Protein AF-A0A959T234-F1 (afdb_monomer_lite)

Secondary structure (DSSP, 8-state):
------------------PPP-----S---------------------HHHHHHHSTTTTTSTT--TT-SS-TTS-GGG--S-------SSTTS---S----EEE-SEEETTEEE-S-EE---TT-----SSS----

Sequence (137 aa):
MERLFALLLLSAAVAGLRAQADSSSIGGGDDDAVFESGGLEEGTASWTEVDSLFHLPSHALYRSWTTDRIFQHQLRANDLRDTVSLPLAHAPCDHDFPVCGRITSGFGPRHGRMHQGVDIKLWTGDTVVSAFAGRVR

pLDDT: mean 72.54, std 18.84, range [40.53, 95.5]

Radius of gyration: 26.56 Å; chains: 1; bounding box: 36×52×98 Å

Foldseek 3Di:
DDDDDDDDPDPDPPPPPDDDPPCPFPADPPPVPPPPDDDDPDPCPPQDPVNCVVPAPCCVPCVVDDRRDPDDPPPDPVVVPDDDDDPPDPDPPQFDDQDPADWPDDFADDPNDTDHHTHGDDDPPDGTDDGGDHDDD

Structure (mmCIF, N/CA/C/O backbone):
data_AF-A0A959T234-F1
#
_entry.id   AF-A0A959T234-F1
#
loop_
_atom_site.group_PDB
_atom_site.id
_atom_site.type_symbol
_atom_site.label_atom_id
_atom_site.label_alt_id
_atom_site.label_comp_id
_atom_site.label_asym_id
_atom_site.label_entity_id
_atom_site.label_seq_id
_atom_site.pdbx_PDB_ins_code
_atom_site.Cartn_x
_atom_site.Cartn_y
_atom_site.Cartn_z
_atom_site.occupancy
_atom_site.B_iso_or_equiv
_atom_site.auth_seq_id
_atom_site.auth_comp_id
_atom_site.auth_asym_id
_atom_site.auth_atom_id
_atom_site.pdbx_PDB_model_num
ATOM 1 N N . MET A 1 1 ? -1.425 -14.563 81.892 1.00 43.84 1 MET A N 1
ATOM 2 C CA . MET A 1 1 ? -1.581 -15.548 80.802 1.00 43.84 1 MET A CA 1
ATOM 3 C C . MET A 1 1 ? -1.592 -14.787 79.495 1.00 43.84 1 MET A C 1
ATOM 5 O O . MET A 1 1 ? -2.395 -13.876 79.329 1.00 43.84 1 MET A O 1
ATOM 9 N N . GLU A 1 2 ? -0.584 -15.063 78.681 1.00 42.34 2 GLU A N 1
ATOM 10 C CA . GLU A 1 2 ? -0.088 -14.224 77.592 1.00 42.34 2 GLU A CA 1
ATOM 11 C C . GLU A 1 2 ? -0.978 -14.289 76.347 1.00 42.34 2 GLU A C 1
ATOM 13 O O . GLU A 1 2 ? -1.517 -15.341 76.011 1.00 42.34 2 GLU A O 1
ATOM 18 N N . ARG A 1 3 ? -1.147 -13.153 75.661 1.00 48.56 3 ARG A N 1
ATOM 19 C CA . ARG A 1 3 ? -1.855 -13.081 74.378 1.00 48.56 3 ARG A CA 1
ATOM 20 C C . ARG A 1 3 ? -0.825 -13.196 73.255 1.00 48.56 3 ARG A C 1
ATOM 22 O O . ARG A 1 3 ? -0.084 -12.249 73.011 1.00 48.56 3 ARG A O 1
ATOM 29 N N . LEU A 1 4 ? -0.779 -14.360 72.604 1.00 44.84 4 LEU A N 1
ATOM 30 C CA . LEU A 1 4 ? 0.031 -14.597 71.409 1.00 44.84 4 LEU A CA 1
ATOM 31 C C . LEU A 1 4 ? -0.392 -13.647 70.276 1.00 44.84 4 LEU A C 1
ATOM 33 O O . LEU A 1 4 ? -1.543 -13.660 69.841 1.00 44.84 4 LEU A O 1
ATOM 37 N N . PHE A 1 5 ? 0.559 -12.863 69.773 1.00 47.56 5 PHE A N 1
ATOM 38 C CA . PHE A 1 5 ? 0.467 -12.169 68.490 1.00 47.56 5 PHE A CA 1
ATOM 39 C C . PHE A 1 5 ? 0.791 -13.162 67.367 1.00 47.56 5 PHE A C 1
ATOM 41 O O . PHE A 1 5 ? 1.908 -13.669 67.292 1.00 47.56 5 PHE A O 1
ATOM 48 N N . ALA A 1 6 ? -0.166 -13.434 66.479 1.00 45.75 6 ALA A N 1
ATOM 49 C CA . ALA A 1 6 ? 0.090 -14.164 65.242 1.00 45.75 6 ALA A CA 1
ATOM 50 C C . ALA A 1 6 ? 0.529 -13.169 64.154 1.00 45.75 6 ALA A C 1
ATOM 52 O O . ALA A 1 6 ? -0.297 -12.440 63.605 1.00 45.75 6 ALA A O 1
ATOM 53 N N . LEU A 1 7 ? 1.831 -13.116 63.853 1.00 46.00 7 LEU A N 1
ATOM 54 C CA . LEU A 1 7 ? 2.336 -12.464 62.643 1.00 46.00 7 LEU A CA 1
ATOM 55 C C . LEU A 1 7 ? 2.107 -13.405 61.454 1.00 46.00 7 LEU A C 1
ATOM 57 O O . LEU A 1 7 ? 2.781 -14.424 61.315 1.00 46.00 7 LEU A O 1
ATOM 61 N N . LEU A 1 8 ? 1.156 -13.055 60.590 1.00 41.38 8 LEU A N 1
ATOM 62 C CA . LEU A 1 8 ? 0.974 -13.711 59.302 1.00 41.38 8 LEU A CA 1
ATOM 63 C C . LEU A 1 8 ? 2.051 -13.175 58.340 1.00 41.38 8 LEU A C 1
ATOM 65 O O . LEU A 1 8 ? 1.933 -12.070 57.813 1.00 41.38 8 LEU A O 1
ATOM 69 N N . LEU A 1 9 ? 3.134 -13.929 58.148 1.00 45.38 9 LEU A N 1
ATOM 70 C CA . LEU A 1 9 ? 4.131 -13.649 57.113 1.00 45.38 9 LEU A CA 1
ATOM 71 C C . LEU A 1 9 ? 3.523 -13.977 55.744 1.00 45.38 9 LEU A C 1
ATOM 73 O O . LEU A 1 9 ? 3.409 -15.140 55.362 1.00 45.38 9 LEU A O 1
ATOM 77 N N . LEU A 1 10 ? 3.120 -12.938 55.014 1.00 42.91 10 LEU A N 1
ATOM 78 C CA . LEU A 1 10 ? 2.704 -13.040 53.622 1.00 42.91 10 LEU A CA 1
ATOM 79 C C . LEU A 1 10 ? 3.959 -13.246 52.759 1.00 42.91 10 LEU A C 1
ATOM 81 O O . LEU A 1 10 ? 4.659 -12.291 52.422 1.00 42.91 10 LEU A O 1
ATOM 85 N N . SER A 1 11 ? 4.280 -14.496 52.429 1.00 48.47 11 SER A N 1
ATOM 86 C CA . SER A 1 11 ? 5.300 -14.804 51.430 1.00 48.47 11 SER A CA 1
ATOM 87 C C . SER A 1 11 ? 4.764 -14.431 50.048 1.00 48.47 11 SER A C 1
ATOM 89 O O . SER A 1 11 ? 3.975 -15.149 49.436 1.00 48.47 11 SER A O 1
ATOM 91 N N . ALA A 1 12 ? 5.183 -13.272 49.540 1.00 50.25 12 ALA A N 1
ATOM 92 C CA . ALA A 1 12 ? 5.004 -12.944 48.136 1.00 50.25 12 ALA A CA 1
ATOM 93 C C . ALA A 1 12 ? 5.858 -13.919 47.314 1.00 50.25 12 ALA A C 1
ATOM 95 O O . ALA A 1 12 ? 7.078 -13.776 47.222 1.00 50.25 12 ALA A O 1
ATOM 96 N N . ALA A 1 13 ? 5.221 -14.940 46.742 1.00 48.12 13 ALA A N 1
ATOM 97 C CA . ALA A 1 13 ? 5.822 -15.711 45.672 1.00 48.12 13 ALA A CA 1
ATOM 98 C C . ALA A 1 13 ? 6.073 -14.741 44.512 1.00 48.12 13 ALA A C 1
ATOM 100 O O . ALA A 1 13 ? 5.140 -14.296 43.844 1.00 48.12 13 ALA A O 1
ATOM 101 N N . VAL A 1 14 ? 7.337 -14.372 44.306 1.00 55.31 14 VAL A N 1
ATOM 102 C CA . VAL A 1 14 ? 7.775 -13.690 43.091 1.00 55.31 14 VAL A CA 1
ATOM 103 C C . VAL A 1 14 ? 7.607 -14.704 41.965 1.00 55.31 14 VAL A C 1
ATOM 105 O O . VAL A 1 14 ? 8.493 -15.510 41.689 1.00 55.31 14 VAL A O 1
ATOM 108 N N . ALA A 1 15 ? 6.424 -14.714 41.353 1.00 53.12 15 ALA A N 1
ATOM 109 C CA . ALA A 1 15 ? 6.242 -15.318 40.050 1.00 53.12 15 A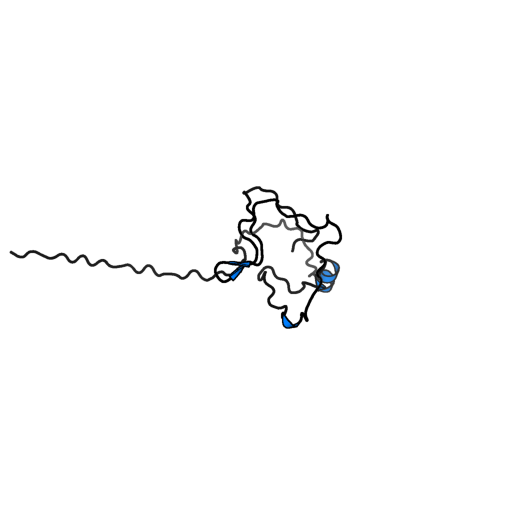LA A CA 1
ATOM 110 C C . ALA A 1 15 ? 7.231 -14.607 39.127 1.00 53.12 15 ALA A C 1
ATOM 112 O O . ALA A 1 15 ? 7.148 -13.392 38.949 1.00 53.12 15 ALA A O 1
ATOM 113 N N . GLY A 1 16 ? 8.229 -15.344 38.637 1.00 47.22 16 GLY A N 1
ATOM 114 C CA . GLY A 1 16 ? 9.243 -14.799 37.750 1.00 47.22 16 GLY A CA 1
ATOM 115 C C . GLY A 1 16 ? 8.559 -14.090 36.589 1.00 47.22 16 GLY A C 1
ATOM 116 O O . GLY A 1 16 ? 7.931 -14.741 35.755 1.00 47.22 16 GLY A O 1
ATOM 117 N N . LEU A 1 17 ? 8.669 -12.760 36.548 1.00 45.53 17 LEU A N 1
ATOM 118 C CA . LEU A 1 17 ? 8.327 -11.996 35.362 1.00 45.53 17 LEU A CA 1
ATOM 119 C C . LEU A 1 17 ? 9.265 -12.476 34.258 1.00 45.53 17 LEU A C 1
ATOM 121 O O . LEU A 1 17 ? 10.445 -12.129 34.225 1.00 45.53 17 LEU A O 1
ATOM 125 N N . ARG A 1 18 ? 8.743 -13.303 33.359 1.00 51.75 18 ARG A N 1
ATOM 126 C CA . ARG A 1 18 ? 9.368 -13.509 32.063 1.00 51.75 18 ARG A CA 1
ATOM 127 C C . ARG A 1 18 ? 8.934 -12.345 31.193 1.00 51.75 18 ARG A C 1
ATOM 129 O O . ARG A 1 18 ? 7.752 -12.201 30.895 1.00 51.75 18 ARG A O 1
ATOM 136 N N . ALA A 1 19 ? 9.891 -11.496 30.836 1.00 49.03 19 ALA A N 1
ATOM 137 C CA . ALA A 1 19 ? 9.697 -10.550 29.755 1.00 49.03 19 ALA A CA 1
ATOM 138 C C . ALA A 1 19 ? 9.303 -11.346 28.504 1.00 49.03 19 ALA A C 1
ATOM 140 O O . ALA A 1 19 ? 9.987 -12.304 28.136 1.00 49.03 19 ALA A O 1
ATOM 141 N N . GLN A 1 20 ? 8.186 -10.976 27.883 1.00 50.12 20 GLN A N 1
ATOM 142 C CA . GLN A 1 20 ? 7.870 -11.437 26.541 1.00 50.12 20 GLN A CA 1
ATOM 143 C C . GLN A 1 20 ? 8.987 -10.903 25.643 1.00 50.12 20 GLN A C 1
ATOM 145 O O . GLN A 1 20 ? 9.227 -9.694 25.619 1.00 50.12 20 GLN A O 1
ATOM 150 N N . ALA A 1 21 ? 9.730 -11.800 24.991 1.00 47.22 21 ALA A N 1
ATOM 151 C CA . ALA A 1 21 ? 10.691 -11.390 23.980 1.00 47.22 21 ALA A CA 1
ATOM 152 C C . ALA A 1 21 ? 9.940 -10.528 22.961 1.00 47.22 21 ALA A C 1
ATOM 154 O O . ALA A 1 21 ? 8.850 -10.897 22.522 1.00 47.22 21 ALA A O 1
ATOM 155 N N . ASP A 1 22 ? 10.493 -9.357 22.660 1.00 43.62 22 ASP A N 1
ATOM 156 C CA . ASP A 1 22 ? 9.909 -8.407 21.725 1.00 43.62 22 ASP A CA 1
ATOM 157 C C . ASP A 1 22 ? 9.953 -9.025 20.321 1.00 43.62 22 ASP A C 1
ATOM 159 O O . ASP A 1 22 ? 10.919 -8.869 19.572 1.00 43.62 22 ASP A O 1
ATOM 163 N N . SER A 1 23 ? 8.915 -9.789 19.973 1.00 49.72 23 SER A N 1
ATOM 164 C CA . SER A 1 23 ? 8.661 -10.259 18.618 1.00 49.72 23 SER A CA 1
ATOM 165 C C . SER A 1 23 ? 8.151 -9.073 17.802 1.00 49.72 23 SER A C 1
ATOM 167 O O . SER A 1 23 ? 7.003 -9.010 17.372 1.00 49.72 23 SER A O 1
ATOM 169 N N . SER A 1 24 ? 9.036 -8.102 17.581 1.00 52.00 24 SER A N 1
ATOM 170 C CA . SER A 1 24 ? 8.860 -7.050 16.579 1.00 52.00 24 SER A CA 1
ATOM 171 C C . SER A 1 24 ? 8.872 -7.607 15.145 1.00 52.00 24 SER A C 1
ATOM 173 O O . SER A 1 24 ? 8.682 -6.850 14.190 1.00 52.00 24 SER A O 1
ATOM 175 N N . SER A 1 25 ? 9.040 -8.927 14.999 1.00 46.94 25 SER A N 1
ATOM 176 C CA . SER A 1 25 ? 8.693 -9.677 13.800 1.00 46.94 25 SER A CA 1
ATOM 177 C C . SER A 1 25 ? 7.181 -9.596 13.568 1.00 46.94 25 SER A C 1
ATOM 179 O O . SER A 1 25 ? 6.390 -10.303 14.189 1.00 46.94 25 SER A O 1
ATOM 181 N N . ILE A 1 26 ? 6.773 -8.698 12.669 1.00 52.75 26 ILE A N 1
ATOM 182 C CA . ILE A 1 26 ? 5.571 -8.911 11.863 1.00 52.75 26 ILE A CA 1
ATOM 183 C C . ILE A 1 26 ? 5.917 -10.089 10.942 1.00 52.75 26 ILE A C 1
ATOM 185 O O . ILE A 1 26 ? 6.482 -9.926 9.869 1.00 52.75 26 ILE A O 1
ATOM 189 N N . GLY A 1 27 ? 5.672 -11.288 11.446 1.00 55.25 27 GLY A N 1
ATOM 190 C CA . GLY A 1 27 ? 5.870 -12.565 10.782 1.00 55.25 27 GLY A CA 1
ATOM 191 C C . GLY A 1 27 ? 5.001 -13.566 11.527 1.00 55.25 27 GLY A C 1
ATOM 192 O O . GLY A 1 27 ? 4.961 -13.534 12.758 1.00 55.25 27 GLY A O 1
ATOM 193 N N . GLY A 1 28 ? 4.212 -14.350 10.790 1.00 44.69 28 GLY A N 1
ATOM 194 C CA . GLY A 1 28 ? 3.370 -15.391 11.378 1.00 44.69 28 GLY A CA 1
ATOM 195 C C . GLY A 1 28 ? 4.219 -16.373 12.183 1.00 44.69 28 GLY A C 1
ATOM 196 O O . GLY A 1 28 ? 5.392 -16.559 11.873 1.00 44.69 28 GLY A O 1
ATOM 197 N N . GLY A 1 29 ? 3.637 -16.942 13.239 1.00 44.84 29 GLY A N 1
ATOM 198 C CA . GLY A 1 29 ? 4.285 -18.007 13.995 1.00 44.84 29 GLY A CA 1
ATOM 199 C C . GLY A 1 29 ? 4.617 -19.179 13.078 1.00 44.84 29 GLY A C 1
ATOM 200 O O . GLY A 1 29 ? 3.881 -19.448 12.126 1.00 44.84 29 GLY A O 1
ATOM 201 N N . ASP A 1 30 ? 5.736 -19.839 13.364 1.00 53.38 30 ASP A N 1
ATOM 202 C CA . ASP A 1 30 ? 6.127 -21.100 12.740 1.00 53.38 30 ASP A CA 1
ATOM 203 C C . ASP A 1 30 ? 5.150 -22.192 13.207 1.00 53.38 30 ASP A C 1
ATOM 205 O O . ASP A 1 30 ? 5.437 -23.010 14.082 1.00 53.38 30 ASP A O 1
ATOM 209 N N . ASP A 1 31 ? 3.928 -22.152 12.688 1.00 46.84 31 ASP A N 1
ATOM 210 C CA . ASP A 1 31 ? 2.992 -23.249 12.804 1.00 46.84 31 ASP A CA 1
ATOM 211 C C . ASP A 1 31 ? 3.530 -24.327 11.852 1.00 46.84 31 ASP A C 1
ATOM 213 O O . ASP A 1 31 ? 3.339 -24.237 10.639 1.00 46.84 31 ASP A O 1
ATOM 217 N N . ASP A 1 32 ? 4.216 -25.343 12.388 1.00 52.59 32 ASP A N 1
ATOM 218 C CA . ASP A 1 32 ? 4.716 -26.530 11.667 1.00 52.59 32 ASP A CA 1
ATOM 219 C C . ASP A 1 32 ? 3.573 -27.415 11.111 1.00 52.59 32 ASP A C 1
ATOM 221 O O . ASP A 1 32 ? 3.630 -28.649 11.130 1.00 52.59 32 ASP A O 1
ATOM 225 N N . ALA A 1 33 ? 2.479 -26.817 10.635 1.00 47.94 33 ALA A N 1
ATOM 226 C CA . ALA A 1 33 ? 1.448 -27.510 9.892 1.00 47.94 33 ALA A CA 1
ATOM 227 C C . ALA A 1 33 ? 2.062 -27.985 8.569 1.00 47.94 33 ALA A C 1
ATOM 229 O O . ALA A 1 33 ? 2.081 -27.270 7.568 1.00 47.94 33 ALA A O 1
ATOM 230 N N . VAL A 1 34 ? 2.590 -29.210 8.597 1.00 47.88 34 VAL A N 1
ATOM 231 C CA . VAL A 1 34 ? 3.069 -29.959 7.437 1.00 47.88 34 VAL A CA 1
ATOM 232 C C . VAL A 1 34 ? 1.909 -30.069 6.452 1.00 47.88 34 VAL A C 1
ATOM 234 O O . VAL A 1 34 ? 1.031 -30.922 6.580 1.00 47.88 34 VAL A O 1
ATOM 237 N N . PHE A 1 35 ? 1.876 -29.159 5.485 1.00 48.25 35 PHE A N 1
ATOM 238 C CA . PHE A 1 35 ? 1.013 -29.271 4.326 1.00 48.25 35 PHE A CA 1
ATOM 239 C C . PHE A 1 35 ? 1.523 -30.460 3.509 1.00 48.25 35 PHE A C 1
ATOM 241 O O . PHE A 1 35 ? 2.599 -30.396 2.915 1.00 48.25 35 PHE A O 1
ATOM 248 N N . GLU A 1 36 ? 0.784 -31.568 3.535 1.00 48.81 36 GLU A N 1
ATOM 249 C CA . GLU A 1 36 ? 1.081 -32.758 2.741 1.00 48.81 36 GLU A CA 1
ATOM 250 C C . GLU A 1 36 ? 0.843 -32.422 1.261 1.00 48.81 36 GLU A C 1
ATOM 252 O O . GLU A 1 36 ? -0.262 -32.553 0.728 1.00 48.81 36 GLU A O 1
ATOM 257 N N . SER A 1 37 ? 1.879 -31.910 0.593 1.00 54.81 37 SER A N 1
ATOM 258 C CA . SER A 1 37 ? 1.869 -31.738 -0.852 1.00 54.81 37 SER A CA 1
ATOM 259 C C . SER A 1 37 ? 1.912 -33.125 -1.489 1.00 54.81 37 SER A C 1
ATOM 261 O O . SER A 1 37 ? 2.889 -33.863 -1.374 1.00 54.81 37 SER A O 1
ATOM 263 N N . GLY A 1 38 ? 0.814 -33.505 -2.145 1.00 40.53 38 GLY A N 1
ATOM 264 C CA . GLY A 1 38 ? 0.759 -34.717 -2.954 1.00 40.53 38 GLY A CA 1
ATOM 265 C C . GLY A 1 38 ? 1.923 -34.726 -3.944 1.00 40.53 38 GLY A C 1
ATOM 266 O O . GLY A 1 38 ? 2.008 -33.855 -4.810 1.00 40.53 38 GLY A O 1
ATOM 267 N N . GLY A 1 39 ? 2.833 -35.685 -3.768 1.00 41.84 39 GLY A N 1
ATOM 268 C CA . GLY A 1 39 ? 4.061 -35.807 -4.540 1.00 41.84 39 GLY A CA 1
ATOM 269 C C . GLY A 1 39 ? 3.775 -36.013 -6.022 1.00 41.84 39 GLY A C 1
ATOM 270 O O . GLY A 1 39 ? 3.398 -37.102 -6.452 1.00 41.84 39 GLY A O 1
ATOM 271 N N . LEU A 1 40 ? 3.992 -34.964 -6.806 1.00 46.97 40 LEU A N 1
ATOM 272 C CA . LEU A 1 40 ? 4.372 -35.102 -8.201 1.00 46.97 40 LEU A CA 1
ATOM 273 C C . LEU A 1 40 ? 5.893 -35.247 -8.203 1.00 46.97 40 LEU A C 1
ATOM 275 O O . LEU A 1 40 ? 6.579 -34.443 -7.576 1.00 46.97 40 LEU A O 1
ATOM 279 N N . GLU A 1 41 ? 6.413 -36.294 -8.845 1.00 52.00 41 GLU A N 1
ATOM 280 C CA . GLU A 1 41 ? 7.855 -36.477 -9.015 1.00 52.00 41 GLU A CA 1
ATOM 281 C C . GLU A 1 41 ? 8.419 -35.309 -9.831 1.00 52.00 41 GLU A C 1
ATOM 283 O O . GLU A 1 41 ? 8.387 -35.284 -11.061 1.00 52.00 41 GLU A O 1
ATOM 288 N N . GLU A 1 42 ? 8.885 -34.293 -9.116 1.00 53.16 42 GLU A N 1
ATOM 289 C CA . GLU A 1 42 ? 9.481 -33.101 -9.679 1.00 53.16 42 GLU A CA 1
ATOM 290 C C . GLU A 1 42 ? 10.950 -33.424 -9.954 1.00 53.16 42 GLU A C 1
ATOM 292 O O . GLU A 1 42 ? 11.762 -33.583 -9.040 1.00 53.16 42 GLU A O 1
ATOM 297 N N . GLY A 1 43 ? 11.305 -33.568 -11.232 1.00 52.31 43 GLY A N 1
ATOM 298 C CA . GLY A 1 43 ? 12.702 -33.485 -11.635 1.00 52.31 43 GLY A CA 1
ATOM 299 C C . GLY A 1 43 ? 13.242 -32.156 -11.120 1.00 52.31 43 GLY A C 1
ATOM 300 O O . GLY A 1 43 ? 12.819 -31.101 -11.585 1.00 52.31 43 GLY A O 1
ATOM 301 N N . THR A 1 44 ? 14.128 -32.202 -10.126 1.00 57.03 44 THR A N 1
ATOM 302 C CA . THR A 1 44 ? 14.673 -31.037 -9.423 1.00 57.03 44 THR A CA 1
ATOM 303 C C . THR A 1 44 ? 15.655 -30.277 -10.312 1.00 57.03 44 THR A C 1
ATOM 305 O O . THR A 1 44 ? 16.860 -30.219 -10.070 1.00 57.03 44 THR A O 1
ATOM 308 N N . ALA A 1 45 ? 15.144 -29.668 -11.380 1.00 66.94 45 ALA A N 1
ATOM 309 C CA . ALA A 1 45 ? 15.839 -28.597 -12.062 1.00 66.94 45 ALA A CA 1
ATOM 310 C C . ALA A 1 45 ? 15.899 -27.416 -11.086 1.00 66.94 45 ALA A C 1
ATOM 312 O O . ALA A 1 45 ? 14.917 -26.709 -10.873 1.00 66.94 45 ALA A O 1
ATOM 313 N N . SER A 1 46 ? 17.049 -27.260 -10.426 1.00 75.94 46 SER A N 1
ATOM 314 C CA . SER A 1 46 ? 17.332 -26.103 -9.581 1.00 75.94 46 SER A CA 1
ATOM 315 C C . SER A 1 46 ? 17.165 -24.839 -10.421 1.00 75.94 46 SER A C 1
ATOM 317 O O . SER A 1 46 ? 17.915 -24.631 -11.376 1.00 75.94 46 SER A O 1
ATOM 319 N N . TRP A 1 47 ? 16.160 -24.029 -10.091 1.00 78.00 47 TRP A N 1
ATOM 320 C CA . TRP A 1 47 ? 15.905 -22.756 -10.755 1.00 78.00 47 TRP A CA 1
ATOM 321 C C . TRP A 1 47 ? 17.153 -21.883 -10.680 1.00 78.00 47 TRP A C 1
ATOM 323 O O . TRP A 1 47 ? 17.653 -21.578 -9.595 1.00 78.00 47 TRP A O 1
ATOM 333 N N . THR A 1 48 ? 17.664 -21.467 -11.833 1.00 85.19 48 THR A N 1
ATOM 334 C CA . THR A 1 48 ? 18.801 -20.554 -11.878 1.00 85.19 48 THR A CA 1
ATOM 335 C C . THR A 1 48 ? 18.339 -19.108 -11.692 1.00 85.19 48 THR A C 1
ATOM 337 O O . THR A 1 48 ? 17.160 -18.760 -11.824 1.00 85.19 48 THR A O 1
ATOM 340 N N . GLU A 1 49 ? 19.288 -18.218 -11.402 1.00 83.50 49 GLU A N 1
ATOM 341 C CA . GLU A 1 49 ? 19.023 -16.776 -11.360 1.00 83.50 49 GLU A CA 1
ATOM 342 C C . GLU A 1 49 ? 18.461 -16.270 -12.699 1.00 83.50 49 GLU A C 1
ATOM 344 O O . GLU A 1 49 ? 17.563 -15.428 -12.733 1.00 83.50 49 GLU A O 1
ATOM 349 N N . VAL A 1 50 ? 18.959 -16.827 -13.805 1.00 86.50 50 VAL A N 1
ATOM 350 C CA . VAL A 1 50 ? 18.497 -16.508 -15.156 1.00 86.50 50 VAL A CA 1
ATOM 351 C C . VAL A 1 50 ? 17.028 -16.893 -15.301 1.00 86.50 50 VAL A C 1
ATOM 353 O O . VAL A 1 50 ? 16.221 -16.066 -15.722 1.00 86.50 50 VAL A O 1
ATOM 356 N N . ASP A 1 51 ? 16.647 -18.087 -14.850 1.00 86.88 51 ASP A N 1
ATOM 357 C CA . ASP A 1 51 ? 15.251 -18.526 -14.891 1.00 86.88 51 ASP A CA 1
ATOM 358 C C . ASP A 1 51 ? 14.352 -17.605 -14.061 1.00 86.88 51 ASP A C 1
ATOM 360 O O . ASP A 1 51 ? 13.265 -17.235 -14.501 1.00 86.88 51 ASP A O 1
ATOM 364 N N . SER A 1 52 ? 14.820 -17.150 -12.899 1.00 84.94 52 SER A N 1
ATOM 365 C CA . SER A 1 52 ? 14.071 -16.206 -12.064 1.00 84.94 52 SER A CA 1
ATOM 366 C C . SER A 1 52 ? 13.881 -14.851 -12.752 1.00 84.94 52 SER A C 1
ATOM 368 O O . SER A 1 52 ? 12.787 -14.288 -12.708 1.00 84.94 52 SER A O 1
ATOM 370 N N . LEU A 1 53 ? 14.904 -14.337 -13.440 1.00 85.62 53 LEU A N 1
ATOM 371 C CA . LEU A 1 53 ? 14.814 -13.090 -14.209 1.00 85.62 53 LEU A CA 1
ATOM 372 C C . LEU A 1 53 ? 13.823 -13.181 -15.375 1.00 85.62 53 LEU A C 1
ATOM 374 O O . LEU A 1 53 ? 13.147 -12.194 -15.663 1.00 85.62 53 LEU A O 1
ATOM 378 N N . PHE A 1 54 ? 13.719 -14.343 -16.021 1.00 84.75 54 PHE A N 1
ATOM 379 C CA . PHE A 1 54 ? 12.785 -14.554 -17.128 1.00 84.75 54 PHE A CA 1
ATOM 380 C C . PHE A 1 54 ? 11.345 -14.813 -16.664 1.00 84.75 54 PHE A C 1
ATOM 382 O O . PHE A 1 54 ? 10.409 -14.303 -17.276 1.00 84.75 54 PHE A O 1
ATOM 389 N N . HIS A 1 55 ? 11.146 -15.583 -15.590 1.00 83.19 55 HIS A N 1
ATOM 390 C CA . HIS A 1 55 ? 9.820 -16.089 -15.210 1.00 83.19 55 HIS A CA 1
ATOM 391 C C . HIS A 1 55 ? 9.133 -15.292 -14.092 1.00 83.19 55 HIS A C 1
ATOM 393 O O . HIS A 1 55 ? 7.921 -15.421 -13.892 1.00 83.19 55 HIS A O 1
ATOM 399 N N . LEU A 1 56 ? 9.873 -14.478 -13.331 1.00 82.94 56 LEU A N 1
ATOM 400 C CA . LEU A 1 56 ? 9.327 -13.692 -12.227 1.00 82.94 56 LEU A CA 1
ATOM 401 C C . LEU A 1 56 ? 9.306 -12.198 -12.604 1.00 82.94 56 LEU A C 1
ATOM 403 O O . LEU A 1 56 ? 10.351 -11.541 -12.574 1.00 82.94 56 LEU A O 1
ATOM 407 N N . PRO A 1 57 ? 8.128 -11.608 -12.878 1.00 76.50 57 PRO A N 1
ATOM 408 C CA . PRO A 1 57 ? 8.040 -10.199 -13.257 1.00 76.50 57 PRO A CA 1
ATOM 409 C C . PRO A 1 57 ? 8.620 -9.302 -12.157 1.00 76.50 57 PRO A C 1
ATOM 411 O O . PRO A 1 57 ? 8.259 -9.435 -10.990 1.00 76.50 57 PRO A O 1
ATOM 414 N N . SER A 1 58 ? 9.533 -8.397 -12.512 1.00 74.44 58 SER A N 1
ATOM 415 C CA . SER A 1 58 ? 10.214 -7.480 -11.577 1.00 74.44 58 SER A CA 1
ATOM 416 C C . SER A 1 58 ? 11.205 -8.130 -10.596 1.00 74.44 58 SER A C 1
ATOM 418 O O . SER A 1 58 ? 11.608 -7.486 -9.628 1.00 74.44 58 SER A O 1
ATOM 420 N N . HIS A 1 59 ? 11.671 -9.363 -10.840 1.00 83.25 59 HIS A N 1
ATOM 421 C CA . HIS A 1 59 ? 12.733 -9.981 -10.024 1.00 83.25 59 HIS A CA 1
ATOM 422 C C . HIS A 1 59 ? 14.046 -9.189 -10.056 1.00 83.25 59 HIS A C 1
ATOM 424 O O . HIS A 1 59 ? 14.740 -9.112 -9.049 1.00 83.25 59 HIS A O 1
ATOM 430 N N . ALA A 1 60 ? 14.344 -8.516 -11.170 1.00 81.12 60 ALA A N 1
ATOM 431 C CA . ALA A 1 60 ? 15.485 -7.607 -11.261 1.00 81.12 60 ALA A CA 1
ATOM 432 C C . ALA A 1 60 ? 15.397 -6.418 -10.279 1.00 81.12 60 ALA A C 1
ATOM 434 O O . ALA A 1 60 ? 16.427 -5.946 -9.811 1.00 81.12 60 ALA A O 1
ATOM 435 N N . LEU A 1 61 ? 14.185 -5.944 -9.955 1.00 76.50 61 LEU A N 1
ATOM 436 C CA . LEU A 1 61 ? 13.965 -4.791 -9.069 1.00 76.50 61 LEU A CA 1
ATOM 437 C C . LEU A 1 61 ? 13.944 -5.186 -7.589 1.00 76.50 61 LEU A C 1
ATOM 439 O O . LEU A 1 61 ? 14.444 -4.447 -6.746 1.00 76.50 61 LEU A O 1
ATOM 443 N N . TYR A 1 62 ? 13.379 -6.353 -7.274 1.00 73.75 62 TYR A N 1
ATOM 444 C CA . TYR A 1 62 ? 13.137 -6.795 -5.897 1.00 73.75 62 TYR A CA 1
ATOM 445 C C . TYR A 1 62 ? 13.861 -8.101 -5.556 1.00 73.75 62 TYR A C 1
ATOM 447 O O . TYR A 1 62 ? 13.380 -8.878 -4.738 1.00 73.75 62 TYR A O 1
ATOM 455 N N . ARG A 1 63 ? 15.026 -8.356 -6.167 1.00 77.31 63 ARG A N 1
ATOM 456 C CA . ARG A 1 63 ? 15.825 -9.574 -5.936 1.00 77.31 63 ARG A CA 1
ATOM 457 C C . ARG A 1 63 ? 16.106 -9.835 -4.454 1.00 77.31 63 ARG A C 1
ATOM 459 O O . ARG A 1 63 ? 16.154 -10.981 -4.035 1.00 77.31 63 ARG A O 1
ATOM 466 N N . SER A 1 64 ? 16.318 -8.773 -3.679 1.00 75.94 64 SER A N 1
ATOM 467 C CA . SER A 1 64 ? 16.649 -8.841 -2.252 1.00 75.94 64 SER A CA 1
ATOM 468 C C . SER A 1 64 ? 15.431 -8.865 -1.324 1.00 75.94 64 SER A C 1
ATOM 470 O O . SER A 1 64 ? 15.591 -8.698 -0.114 1.00 75.94 64 SER A O 1
ATOM 472 N N . TRP A 1 65 ? 14.218 -9.005 -1.862 1.00 75.44 65 TRP A N 1
ATOM 473 C CA . TRP A 1 65 ? 13.005 -9.091 -1.057 1.00 75.44 65 TRP A CA 1
ATOM 474 C C . TRP A 1 65 ? 12.888 -10.464 -0.377 1.00 75.44 65 TRP A C 1
ATOM 476 O O . TRP A 1 65 ? 13.193 -11.490 -0.980 1.00 75.44 65 TRP A O 1
ATOM 486 N N . THR A 1 66 ? 12.447 -10.467 0.880 1.00 75.25 66 THR A N 1
ATOM 487 C CA . THR A 1 66 ? 12.281 -11.650 1.743 1.00 75.25 66 THR A CA 1
ATOM 488 C C . THR A 1 66 ? 11.008 -11.483 2.578 1.00 75.25 66 THR A C 1
ATOM 490 O O . THR A 1 66 ? 10.658 -10.364 2.962 1.00 75.25 66 THR A O 1
ATOM 493 N N . THR A 1 67 ? 10.333 -12.596 2.878 1.00 80.81 67 THR A N 1
ATOM 494 C CA . THR A 1 67 ? 9.169 -12.659 3.777 1.00 80.81 67 THR A CA 1
ATOM 495 C C . THR A 1 67 ? 9.529 -12.413 5.241 1.00 80.81 67 THR A C 1
ATOM 497 O O . THR A 1 67 ? 8.690 -11.945 6.004 1.00 80.81 67 THR A O 1
ATOM 500 N N . ASP A 1 68 ? 10.782 -12.659 5.627 1.00 81.69 68 ASP A N 1
ATOM 501 C CA . ASP A 1 68 ? 11.266 -12.517 7.008 1.00 81.69 68 ASP A CA 1
ATOM 502 C C . ASP A 1 68 ? 11.394 -11.047 7.417 1.00 81.69 68 ASP A C 1
ATOM 504 O O . ASP A 1 68 ? 11.426 -10.699 8.599 1.00 81.69 68 ASP A O 1
ATOM 508 N N . ARG A 1 69 ? 11.518 -10.155 6.426 1.00 74.50 69 ARG A N 1
ATOM 509 C CA . ARG A 1 69 ? 11.735 -8.731 6.657 1.00 74.50 69 ARG A CA 1
ATOM 510 C C . ARG A 1 69 ? 10.945 -7.876 5.678 1.00 74.50 69 ARG A C 1
ATOM 512 O O . ARG A 1 69 ? 11.448 -7.435 4.649 1.00 74.50 69 ARG A O 1
ATOM 519 N N . ILE A 1 70 ? 9.732 -7.528 6.092 1.00 72.12 70 ILE A N 1
ATOM 520 C CA . ILE A 1 70 ? 8.818 -6.677 5.318 1.00 72.12 70 ILE A CA 1
ATOM 521 C C . ILE A 1 70 ? 9.318 -5.236 5.114 1.00 72.12 70 ILE A C 1
ATOM 523 O O . ILE A 1 70 ? 8.945 -4.581 4.143 1.00 72.12 70 ILE A O 1
ATOM 527 N N . PHE A 1 71 ? 10.179 -4.728 6.003 1.00 71.06 71 PHE A N 1
ATOM 528 C CA . PHE A 1 71 ? 10.758 -3.390 5.884 1.00 71.06 71 PHE A CA 1
ATOM 529 C C . PHE A 1 71 ? 12.170 -3.475 5.317 1.00 71.06 71 PHE A C 1
ATOM 531 O O . PHE A 1 71 ? 13.116 -3.870 6.005 1.00 71.06 71 PHE A O 1
ATOM 538 N N . GLN A 1 72 ? 12.327 -3.059 4.062 1.00 64.00 72 GLN A N 1
ATOM 539 C CA . GLN A 1 72 ? 13.633 -3.002 3.421 1.00 64.00 72 GLN A CA 1
ATOM 540 C C . GLN A 1 72 ? 14.373 -1.729 3.855 1.00 64.00 72 GLN A C 1
ATOM 542 O O . GLN A 1 72 ? 14.211 -0.661 3.276 1.00 64.00 72 GLN A O 1
ATOM 547 N N . HIS A 1 73 ? 15.231 -1.835 4.871 1.00 59.91 73 HIS A N 1
ATOM 548 C CA . HIS A 1 73 ? 16.060 -0.707 5.336 1.00 59.91 73 HIS A CA 1
ATOM 549 C C . HIS A 1 73 ? 17.294 -0.453 4.450 1.00 59.91 73 HIS A C 1
ATOM 551 O O . HIS A 1 73 ? 18.134 0.383 4.782 1.00 59.91 73 HIS A O 1
ATOM 557 N N . GLN A 1 74 ? 17.452 -1.222 3.368 1.00 55.66 74 GLN A N 1
ATOM 558 C CA . GLN A 1 74 ? 18.630 -1.175 2.500 1.00 55.66 74 GLN A CA 1
ATOM 559 C C . GLN A 1 74 ? 18.613 -0.007 1.510 1.00 55.66 74 GLN A C 1
ATOM 561 O O . GLN A 1 74 ? 19.681 0.393 1.055 1.00 55.66 74 GLN A O 1
ATOM 566 N N . LEU A 1 75 ? 17.445 0.572 1.209 1.00 57.59 75 LEU A N 1
ATOM 567 C CA . LEU A 1 75 ? 17.387 1.821 0.456 1.00 57.59 75 LEU A CA 1
ATOM 568 C C . LEU A 1 75 ? 17.891 2.941 1.365 1.00 57.59 75 LEU A C 1
ATOM 570 O O . LEU A 1 75 ? 17.200 3.397 2.279 1.00 57.59 75 LEU A O 1
ATOM 574 N N . ARG A 1 76 ? 19.140 3.359 1.147 1.00 56.50 76 ARG A N 1
ATOM 575 C CA . ARG A 1 76 ? 19.680 4.554 1.785 1.00 56.50 76 ARG A CA 1
ATOM 576 C C . ARG A 1 76 ? 18.836 5.713 1.271 1.00 56.50 76 ARG A C 1
ATOM 578 O O . ARG A 1 76 ? 18.873 6.016 0.087 1.00 56.50 76 ARG A O 1
ATOM 585 N N . ALA A 1 77 ? 18.108 6.388 2.157 1.00 57.59 77 ALA A N 1
ATOM 586 C CA . ALA A 1 77 ? 17.391 7.617 1.809 1.00 57.59 77 ALA A CA 1
ATOM 587 C C . ALA A 1 77 ? 18.300 8.647 1.095 1.00 57.59 77 ALA A C 1
ATOM 589 O O . ALA A 1 77 ? 17.811 9.453 0.317 1.00 57.59 77 ALA A O 1
ATOM 590 N N . ASN A 1 78 ? 19.622 8.558 1.295 1.00 58.38 78 ASN A N 1
ATOM 591 C CA . ASN A 1 78 ? 20.641 9.363 0.619 1.00 58.38 78 ASN A CA 1
ATOM 592 C C . ASN A 1 78 ? 20.789 9.106 -0.895 1.00 58.38 78 ASN A C 1
ATOM 594 O O . ASN A 1 78 ? 21.375 9.946 -1.574 1.00 58.38 78 ASN A O 1
ATOM 598 N N . ASP A 1 79 ? 20.297 7.986 -1.434 1.00 67.38 79 ASP A N 1
ATOM 599 C CA . ASP A 1 79 ? 20.341 7.713 -2.881 1.00 67.38 79 ASP A CA 1
ATOM 600 C C . ASP A 1 79 ? 19.208 8.432 -3.636 1.00 67.38 79 ASP A C 1
ATOM 602 O O . ASP A 1 79 ? 19.261 8.601 -4.858 1.00 67.38 79 ASP A O 1
ATOM 606 N N . LEU A 1 80 ? 18.191 8.905 -2.910 1.00 71.50 80 LEU A N 1
ATOM 607 C CA . LEU A 1 80 ? 17.090 9.696 -3.443 1.00 71.50 80 LEU A CA 1
ATOM 608 C C . LEU A 1 80 ? 17.456 11.178 -3.321 1.00 71.50 80 LEU A C 1
ATOM 610 O O . LEU A 1 80 ? 17.547 11.721 -2.225 1.00 71.50 80 LEU A O 1
ATOM 614 N N . ARG A 1 81 ? 17.715 11.834 -4.458 1.00 71.06 81 ARG A N 1
ATOM 615 C CA . ARG A 1 81 ? 18.267 13.201 -4.474 1.00 71.06 81 ARG A CA 1
ATOM 616 C C . ARG A 1 81 ? 17.293 14.280 -4.001 1.00 71.06 81 ARG A C 1
ATOM 618 O O . ARG A 1 81 ? 17.735 15.235 -3.377 1.00 71.06 81 ARG A O 1
ATOM 625 N N . ASP A 1 82 ? 16.014 14.162 -4.349 1.00 77.38 82 ASP A N 1
ATOM 626 C CA . ASP A 1 82 ? 14.998 15.176 -4.039 1.00 77.38 82 ASP A CA 1
ATOM 627 C C . ASP A 1 82 ? 13.594 14.571 -4.193 1.00 77.38 82 ASP A C 1
ATOM 629 O O . ASP A 1 82 ? 12.951 14.186 -3.220 1.00 77.38 82 ASP A O 1
ATOM 633 N N . THR A 1 83 ? 13.164 14.389 -5.443 1.00 82.75 83 THR A N 1
ATOM 634 C CA . THR A 1 83 ? 11.805 13.976 -5.788 1.00 82.75 83 THR A CA 1
ATOM 635 C C . THR A 1 83 ? 11.848 12.822 -6.782 1.00 82.75 83 THR A C 1
ATOM 637 O O . THR A 1 83 ? 12.559 12.874 -7.786 1.00 82.75 83 THR A O 1
ATOM 640 N N . VAL A 1 84 ? 11.061 11.779 -6.516 1.00 81.88 84 VAL A N 1
ATOM 641 C CA . VAL A 1 84 ? 10.826 10.678 -7.454 1.00 81.88 84 VAL A CA 1
ATOM 642 C C . VAL A 1 84 ? 9.341 10.630 -7.771 1.00 81.88 84 VAL A C 1
ATOM 644 O O . VAL A 1 84 ? 8.509 10.474 -6.880 1.00 81.88 84 VAL A O 1
ATOM 647 N N . SER A 1 85 ? 9.004 10.757 -9.052 1.00 84.81 85 SER A N 1
ATOM 648 C CA . SER A 1 85 ? 7.646 10.513 -9.526 1.00 84.81 85 SER A CA 1
ATOM 649 C C . SER A 1 85 ? 7.422 9.010 -9.649 1.00 84.81 85 SER A C 1
ATOM 651 O O . SER A 1 85 ? 8.071 8.343 -10.452 1.00 84.81 85 SER A O 1
ATOM 653 N N . LEU A 1 86 ? 6.499 8.491 -8.845 1.00 82.75 86 LEU A N 1
ATOM 654 C CA . LEU A 1 86 ? 6.085 7.091 -8.851 1.00 82.75 86 LEU A CA 1
ATOM 655 C C . LEU A 1 86 ? 4.682 7.010 -9.466 1.00 82.75 86 LEU A C 1
ATOM 657 O O . LEU A 1 86 ? 3.702 7.227 -8.750 1.00 82.75 86 LEU A O 1
ATOM 661 N N . PRO A 1 87 ? 4.550 6.765 -10.781 1.00 86.44 87 PRO A N 1
ATOM 662 C CA . PRO A 1 87 ? 3.241 6.537 -11.379 1.00 86.44 87 PRO A CA 1
ATOM 663 C C . PRO A 1 87 ? 2.668 5.224 -10.831 1.00 86.44 87 PRO A C 1
ATOM 665 O O . PRO A 1 87 ? 3.202 4.151 -11.097 1.00 86.44 87 PRO A O 1
ATOM 668 N N . LEU A 1 88 ? 1.604 5.318 -10.029 1.00 84.00 88 LEU A N 1
ATOM 669 C CA . LEU A 1 88 ? 0.959 4.152 -9.409 1.00 84.00 88 LEU A CA 1
ATOM 670 C C . LEU A 1 88 ? -0.115 3.521 -10.307 1.00 84.00 88 LEU A C 1
ATOM 672 O O . LEU A 1 88 ? -0.406 2.340 -10.174 1.00 84.00 88 LEU A O 1
ATOM 676 N N . ALA A 1 89 ? -0.696 4.305 -11.215 1.00 87.94 89 ALA A N 1
ATOM 677 C CA . ALA A 1 89 ? -1.752 3.894 -12.134 1.00 87.94 89 ALA A CA 1
ATOM 678 C C . ALA A 1 89 ? -1.649 4.706 -13.435 1.00 87.94 89 ALA A C 1
ATOM 680 O O . ALA A 1 89 ? -1.287 5.886 -13.398 1.00 87.94 89 ALA A O 1
ATOM 681 N N . HIS A 1 90 ? -1.974 4.090 -14.570 1.00 88.50 90 HIS A N 1
ATOM 682 C CA . HIS A 1 90 ? -2.050 4.746 -15.881 1.00 88.50 90 HIS A CA 1
ATOM 683 C C . HIS A 1 90 ? -3.497 5.100 -16.244 1.00 88.50 90 HIS A C 1
ATOM 685 O O . HIS A 1 90 ? -3.739 6.115 -16.897 1.00 88.50 90 HIS A O 1
ATOM 691 N N . ALA A 1 91 ? -4.454 4.289 -15.792 1.00 90.31 91 ALA A N 1
ATOM 692 C CA . ALA A 1 91 ? -5.885 4.497 -15.943 1.00 90.31 91 ALA A CA 1
ATOM 693 C C . ALA A 1 91 ? -6.609 4.427 -14.582 1.00 90.31 91 ALA A C 1
ATOM 695 O O . ALA A 1 91 ? -6.121 3.780 -13.654 1.00 90.31 91 ALA A O 1
ATOM 696 N N . PRO A 1 92 ? -7.803 5.040 -14.441 1.00 84.75 92 PRO A N 1
ATOM 697 C CA . PRO A 1 92 ? -8.570 5.003 -13.190 1.00 84.75 92 PRO A CA 1
ATOM 698 C C . PRO A 1 92 ? -8.946 3.596 -12.707 1.00 84.75 92 PRO A C 1
ATOM 700 O O . PRO A 1 92 ? -9.213 3.419 -11.527 1.00 84.75 92 PRO A O 1
ATOM 703 N N . CYS A 1 93 ? -8.982 2.615 -13.611 1.00 88.00 93 CYS A N 1
ATOM 704 C CA . CYS A 1 93 ? -9.311 1.219 -13.322 1.00 88.00 93 CYS A CA 1
ATOM 705 C C . CYS A 1 93 ? -8.100 0.349 -12.949 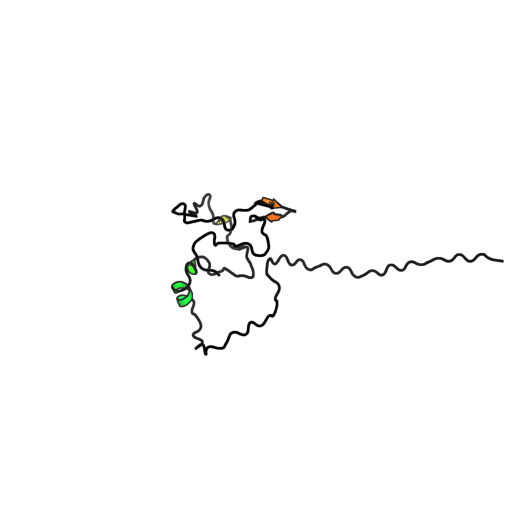1.00 88.00 93 CYS A C 1
ATOM 707 O O . CYS A 1 93 ? -8.271 -0.843 -12.727 1.00 88.00 93 CYS A O 1
ATOM 709 N N . ASP A 1 94 ? -6.884 0.903 -12.905 1.00 90.56 94 ASP A N 1
ATOM 710 C CA . ASP A 1 94 ? -5.684 0.128 -12.550 1.00 90.56 94 ASP A CA 1
ATOM 711 C C . ASP A 1 94 ? -5.556 -0.101 -11.037 1.00 90.56 94 ASP A C 1
ATOM 713 O O . ASP A 1 94 ? -4.730 -0.905 -10.602 1.00 90.56 94 ASP A O 1
ATOM 717 N N . HIS A 1 95 ? -6.346 0.631 -10.248 1.00 91.38 95 HIS A N 1
ATOM 718 C CA . HIS A 1 95 ? -6.349 0.571 -8.798 1.00 91.38 95 HIS A CA 1
ATOM 719 C C . HIS A 1 95 ? -7.769 0.403 -8.266 1.00 91.38 95 HIS A C 1
ATOM 721 O O . HIS A 1 95 ? -8.623 1.265 -8.483 1.00 91.38 95 HIS A O 1
ATOM 727 N N . ASP A 1 96 ? -7.957 -0.626 -7.449 1.00 91.31 96 ASP A N 1
ATOM 728 C CA . ASP A 1 96 ? -9.142 -0.800 -6.621 1.00 91.31 96 ASP A CA 1
ATOM 729 C C . ASP A 1 96 ? -8.780 -0.686 -5.143 1.00 91.31 96 ASP A C 1
ATOM 731 O O . ASP A 1 96 ? -7.692 -1.047 -4.698 1.00 91.31 96 ASP A O 1
ATOM 735 N N . PHE A 1 97 ? -9.707 -0.173 -4.340 1.00 91.31 97 PHE A N 1
ATOM 736 C CA . PHE A 1 97 ? -9.512 -0.193 -2.899 1.00 91.31 97 PHE A CA 1
ATOM 737 C C . PHE A 1 97 ? -9.844 -1.605 -2.380 1.00 91.31 97 PHE A C 1
ATOM 739 O O . PHE A 1 97 ? -10.957 -2.065 -2.636 1.00 91.31 97 PHE A O 1
ATOM 746 N N . PRO A 1 98 ? -8.945 -2.293 -1.639 1.00 92.62 98 PRO A N 1
ATOM 747 C CA . PRO A 1 98 ? -9.127 -3.706 -1.286 1.00 92.62 98 PRO A CA 1
ATOM 748 C C . PRO A 1 98 ? -10.453 -4.018 -0.598 1.00 92.62 98 PRO A C 1
ATOM 750 O O . PRO A 1 98 ? -11.034 -5.074 -0.842 1.00 92.62 98 PRO A O 1
ATOM 753 N N . VAL A 1 99 ? -10.918 -3.093 0.253 1.00 93.81 99 VAL A N 1
ATOM 754 C CA . VAL A 1 99 ? -12.251 -3.113 0.863 1.00 93.81 99 VAL A CA 1
ATOM 755 C C . VAL A 1 99 ? -12.749 -1.698 1.126 1.00 93.81 99 VAL A C 1
ATOM 757 O O . VAL A 1 99 ? -12.112 -0.932 1.848 1.00 93.81 99 VAL A O 1
ATOM 760 N N . CYS A 1 100 ? -13.946 -1.370 0.644 1.00 87.44 100 CYS A N 1
ATOM 761 C CA . CYS A 1 100 ? -14.646 -0.134 0.989 1.00 87.44 100 CYS A CA 1
ATOM 762 C C . CYS A 1 100 ? -15.185 -0.187 2.431 1.00 87.44 100 CYS A C 1
ATOM 764 O O . CYS A 1 100 ? -16.319 -0.599 2.668 1.00 87.44 100 CYS A O 1
ATOM 766 N N . GLY A 1 101 ? -14.372 0.236 3.402 1.00 87.81 101 GLY A N 1
ATOM 767 C CA . GLY A 1 101 ? -14.712 0.177 4.825 1.00 87.81 101 GLY A CA 1
ATOM 768 C C . GLY A 1 101 ? -14.256 1.391 5.631 1.00 87.81 101 GLY A C 1
ATOM 769 O O . GLY A 1 101 ? -13.574 2.293 5.143 1.00 87.81 101 GLY A O 1
ATOM 770 N N . ARG A 1 102 ? -14.634 1.413 6.914 1.00 94.00 102 ARG A N 1
ATOM 771 C CA . ARG A 1 102 ? -14.189 2.448 7.856 1.00 94.00 102 ARG A CA 1
ATOM 772 C C . ARG A 1 102 ? -12.710 2.252 8.185 1.00 94.00 102 ARG A C 1
ATOM 774 O O . ARG A 1 102 ? -12.329 1.197 8.687 1.00 94.00 102 ARG A O 1
ATOM 781 N N . ILE A 1 103 ? -11.917 3.307 8.026 1.00 94.69 103 ILE A N 1
ATOM 782 C CA . ILE A 1 103 ? -10.541 3.356 8.528 1.00 94.69 103 ILE A CA 1
ATOM 783 C C . ILE A 1 103 ? -10.570 3.418 10.061 1.00 94.69 103 ILE A C 1
ATOM 785 O O . ILE A 1 103 ? -11.164 4.326 10.648 1.00 94.69 103 ILE A O 1
ATOM 789 N N . THR A 1 104 ? -9.944 2.445 10.720 1.00 94.69 104 THR A N 1
ATOM 790 C CA . THR A 1 104 ? -9.784 2.408 12.182 1.00 94.69 104 THR A CA 1
ATOM 791 C C . THR A 1 104 ? -8.495 3.074 12.633 1.00 94.69 104 THR A C 1
ATOM 793 O O . THR A 1 104 ? -8.453 3.628 13.730 1.00 94.69 104 THR A O 1
ATOM 796 N N . SER A 1 105 ? -7.460 3.051 11.791 1.00 93.06 105 SER A N 1
ATOM 797 C CA . SER A 1 105 ? -6.196 3.747 12.028 1.00 93.06 105 SER A CA 1
ATOM 798 C C . SER A 1 105 ? -5.578 4.193 10.707 1.00 93.06 105 SER A C 1
ATOM 800 O O . SER A 1 105 ? -5.455 3.394 9.784 1.00 93.06 105 SER A O 1
ATOM 802 N N . GLY A 1 106 ? -5.210 5.470 10.603 1.00 94.12 106 GLY A N 1
ATOM 803 C CA . GLY A 1 106 ? -4.549 6.023 9.418 1.00 94.12 106 GLY A CA 1
ATOM 804 C C . GLY A 1 106 ? -3.027 5.862 9.449 1.00 94.12 106 GLY A C 1
ATOM 805 O O . GLY A 1 106 ? -2.453 5.485 10.472 1.00 94.12 106 GLY A O 1
ATOM 806 N N . PHE A 1 107 ? -2.382 6.210 8.337 1.00 94.75 107 PHE A N 1
ATOM 807 C CA . PHE A 1 107 ? -0.926 6.327 8.237 1.00 94.75 107 PHE A CA 1
ATOM 808 C C . PHE A 1 107 ? -0.397 7.448 9.146 1.00 94.75 107 PHE A C 1
ATOM 810 O O . PHE A 1 107 ? -0.978 8.535 9.188 1.00 94.75 107 PHE A O 1
ATOM 817 N N . GLY A 1 108 ? 0.724 7.215 9.837 1.00 94.56 108 GLY A N 1
ATOM 818 C CA . GLY A 1 108 ? 1.398 8.243 10.641 1.00 94.56 108 GLY A CA 1
ATOM 819 C C . GLY A 1 108 ? 1.899 7.777 12.014 1.00 94.56 108 GLY A C 1
ATOM 820 O O . GLY A 1 108 ? 1.924 6.581 12.299 1.00 94.56 108 GLY A O 1
ATOM 821 N N . PRO A 1 109 ? 2.344 8.702 12.884 1.00 94.38 109 PRO A N 1
ATOM 822 C CA . PRO A 1 109 ? 2.845 8.359 14.214 1.00 94.38 109 PRO A CA 1
ATOM 823 C C . PRO A 1 109 ? 1.764 7.717 15.096 1.00 94.38 109 PRO A C 1
ATOM 825 O O . PRO A 1 109 ? 0.693 8.286 15.306 1.00 94.38 109 PRO A O 1
ATOM 828 N N . ARG A 1 110 ? 2.063 6.548 15.667 1.00 90.00 110 ARG A N 1
ATOM 829 C CA . ARG A 1 110 ? 1.177 5.789 16.553 1.00 90.00 110 ARG A CA 1
ATOM 830 C C . ARG A 1 110 ? 1.987 5.060 17.632 1.00 90.00 110 ARG A C 1
ATOM 832 O O . ARG A 1 110 ? 2.883 4.284 17.326 1.00 90.00 110 ARG A O 1
ATOM 839 N N . HIS A 1 111 ? 1.655 5.289 18.905 1.00 90.50 111 HIS A N 1
ATOM 840 C CA . HIS A 1 111 ? 2.293 4.636 20.067 1.00 90.50 111 HIS A CA 1
ATOM 841 C C . HIS A 1 111 ? 3.837 4.651 20.031 1.00 90.50 111 HIS A C 1
ATOM 843 O O . HIS A 1 111 ? 4.489 3.654 20.326 1.00 90.50 111 HIS A O 1
ATOM 849 N N . GLY A 1 112 ? 4.427 5.784 19.634 1.00 91.88 112 GLY A N 1
ATOM 850 C CA . GLY A 1 112 ? 5.884 5.957 19.583 1.00 91.88 112 GLY A CA 1
ATOM 851 C C . GLY A 1 112 ? 6.576 5.355 18.354 1.00 91.88 112 GLY A C 1
ATOM 852 O O . GLY A 1 112 ? 7.796 5.438 18.257 1.00 91.88 112 GLY A O 1
ATOM 853 N N . ARG A 1 113 ? 5.832 4.782 17.397 1.00 89.00 113 ARG A N 1
ATOM 854 C CA . ARG A 1 113 ? 6.361 4.250 16.129 1.00 89.00 113 ARG A CA 1
ATOM 855 C C . ARG A 1 113 ? 5.574 4.794 14.937 1.00 89.00 113 ARG A C 1
ATOM 857 O O . ARG A 1 113 ? 4.446 5.250 15.084 1.00 89.00 113 ARG A O 1
ATOM 864 N N . MET A 1 114 ? 6.159 4.746 13.744 1.00 91.19 114 MET A N 1
ATOM 865 C CA . MET A 1 114 ? 5.440 5.097 12.515 1.00 91.19 114 MET A CA 1
ATOM 866 C C . MET A 1 114 ? 4.560 3.931 12.060 1.00 91.19 114 MET A C 1
ATOM 868 O O . MET A 1 114 ? 5.063 2.834 11.815 1.00 91.19 114 MET A O 1
ATOM 872 N N . HIS A 1 115 ? 3.261 4.178 11.916 1.00 92.62 115 HIS A N 1
ATOM 873 C CA . HIS A 1 115 ? 2.324 3.295 11.236 1.00 92.62 115 HIS A CA 1
ATOM 874 C C . HIS A 1 115 ? 2.462 3.501 9.722 1.00 92.62 115 HIS A C 1
ATOM 876 O O . HIS A 1 115 ? 2.062 4.537 9.194 1.00 92.62 115 HIS A O 1
ATOM 882 N N . GLN A 1 116 ? 3.077 2.533 9.038 1.00 90.12 116 GLN A N 1
ATOM 883 C CA . GLN A 1 116 ? 3.422 2.600 7.609 1.00 90.12 116 GLN A CA 1
ATOM 884 C C . GLN A 1 116 ? 2.306 2.071 6.689 1.00 90.12 116 GLN A C 1
ATOM 886 O O . GLN A 1 116 ? 2.566 1.672 5.559 1.00 90.12 116 GLN A O 1
ATOM 891 N N . GLY A 1 117 ? 1.066 2.047 7.175 1.00 90.88 117 GLY A N 1
ATOM 892 C CA . GLY A 1 117 ? -0.088 1.510 6.463 1.00 90.88 117 GLY A CA 1
ATOM 893 C C . GLY A 1 117 ? -1.392 2.126 6.955 1.00 90.88 117 GLY A C 1
ATOM 894 O O . GLY A 1 117 ? -1.393 3.152 7.639 1.00 90.88 117 GLY A O 1
ATOM 895 N N . VAL A 1 118 ? -2.506 1.502 6.582 1.00 93.06 118 VAL A N 1
ATOM 896 C CA . VAL A 1 118 ? -3.853 1.889 7.003 1.00 93.06 118 VAL A CA 1
ATOM 897 C C . VAL A 1 118 ? -4.597 0.656 7.502 1.00 93.06 118 VAL A C 1
ATOM 899 O O . VAL A 1 118 ? -4.602 -0.379 6.841 1.00 93.06 118 VAL A O 1
ATOM 902 N N . ASP A 1 119 ? -5.249 0.786 8.654 1.00 93.75 119 ASP A N 1
ATOM 903 C CA . ASP A 1 119 ? -6.099 -0.260 9.211 1.00 93.75 119 ASP A CA 1
ATOM 904 C C . ASP A 1 119 ? -7.542 0.009 8.785 1.00 93.75 119 ASP A C 1
ATOM 906 O O . ASP A 1 119 ? -8.110 1.061 9.105 1.00 93.75 119 ASP A O 1
ATOM 910 N N . ILE A 1 120 ? -8.144 -0.947 8.083 1.00 95.00 120 ILE A N 1
ATOM 911 C CA . ILE A 1 120 ? -9.530 -0.885 7.615 1.00 95.00 120 ILE A CA 1
ATOM 912 C C . ILE A 1 120 ? -10.337 -1.923 8.391 1.00 95.00 120 ILE A C 1
ATOM 914 O O . ILE A 1 120 ? -9.914 -3.067 8.559 1.00 95.00 120 ILE A O 1
ATOM 918 N N . LYS A 1 121 ? -11.509 -1.530 8.893 1.00 95.06 121 LYS A N 1
ATOM 919 C CA . LYS A 1 121 ? -12.385 -2.437 9.632 1.00 95.06 121 LYS A CA 1
ATOM 920 C C . LYS A 1 121 ? -12.950 -3.510 8.701 1.00 95.06 121 LYS A C 1
ATOM 922 O O . LYS A 1 121 ? -13.658 -3.168 7.760 1.00 95.06 121 LYS A O 1
ATOM 927 N N . 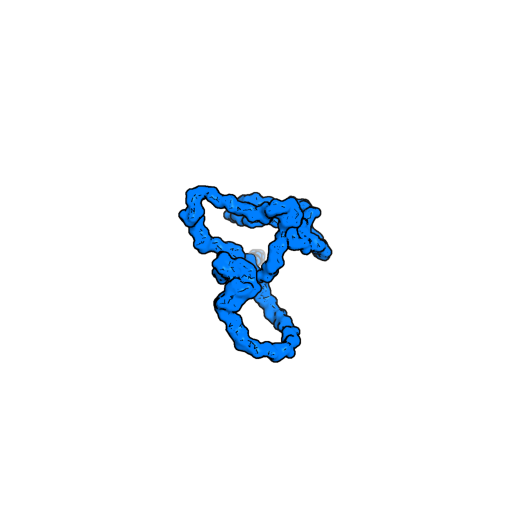LEU A 1 122 ? -12.728 -4.772 9.069 1.00 95.12 122 LEU A N 1
ATOM 928 C CA . LEU A 1 122 ? -13.334 -5.956 8.458 1.00 95.12 122 LEU A CA 1
ATOM 929 C C . LEU A 1 122 ? -14.066 -6.817 9.496 1.00 95.12 122 LEU A C 1
ATOM 931 O O . LEU A 1 122 ? -13.823 -6.719 10.714 1.00 95.12 122 LEU A O 1
ATOM 935 N N . TRP A 1 123 ? -14.950 -7.665 8.987 1.00 94.56 123 TRP A N 1
ATOM 936 C CA . TRP A 1 123 ? -15.530 -8.822 9.655 1.00 94.56 123 TRP A CA 1
ATOM 937 C C . TRP A 1 123 ? -14.968 -10.111 9.050 1.00 94.56 123 TRP A C 1
ATOM 939 O O . TRP A 1 123 ? -14.533 -10.155 7.900 1.00 94.56 123 TRP A O 1
ATOM 949 N N . THR A 1 124 ? -14.945 -11.180 9.843 1.00 95.50 124 THR A N 1
ATOM 950 C CA . THR A 1 124 ? -14.507 -12.491 9.357 1.00 95.50 124 THR A CA 1
ATOM 951 C C . THR A 1 124 ? -15.429 -12.960 8.233 1.00 95.50 124 THR A C 1
ATOM 953 O O . THR A 1 124 ? -16.639 -13.049 8.431 1.00 95.50 124 THR A O 1
ATOM 956 N N . GLY A 1 125 ? -14.845 -13.277 7.076 1.00 94.56 125 GLY A N 1
ATOM 957 C CA . GLY A 1 125 ? -15.575 -13.685 5.873 1.00 94.56 125 GLY A CA 1
ATOM 958 C C . GLY A 1 125 ? -15.794 -12.569 4.847 1.00 94.56 125 GLY A C 1
ATOM 959 O O . GLY A 1 125 ? -16.280 -12.862 3.756 1.00 94.56 125 GLY A O 1
ATOM 960 N N . ASP A 1 126 ? -15.412 -11.323 5.148 1.00 94.31 126 ASP A N 1
ATOM 961 C CA . ASP A 1 126 ? -15.457 -10.238 4.164 1.00 94.31 126 ASP A CA 1
ATOM 962 C C . ASP A 1 126 ? -14.530 -10.534 2.976 1.00 94.31 126 ASP A C 1
ATOM 964 O O . ASP A 1 126 ? -13.420 -11.051 3.126 1.00 94.31 126 ASP A O 1
ATOM 968 N N . THR A 1 127 ? -14.988 -10.183 1.773 1.00 94.62 127 THR A N 1
ATOM 969 C CA . THR A 1 127 ? -14.187 -10.320 0.552 1.00 94.62 127 THR A CA 1
ATOM 970 C C . THR A 1 127 ? -13.186 -9.177 0.458 1.00 94.62 127 THR A C 1
ATOM 972 O O . THR A 1 127 ? -13.570 -8.012 0.519 1.00 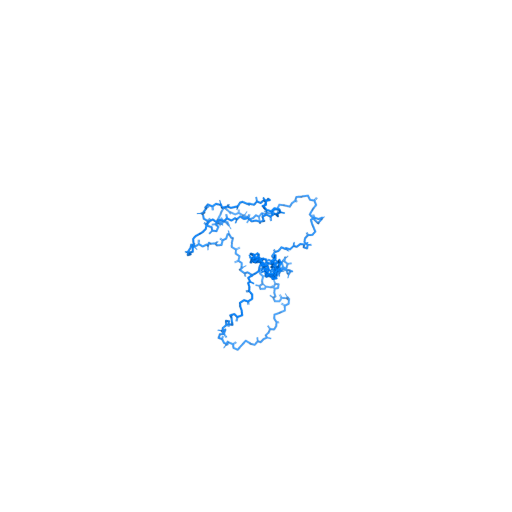94.62 127 THR A O 1
ATOM 975 N N . VAL A 1 128 ? -11.913 -9.520 0.265 1.00 94.94 128 VAL A N 1
ATOM 976 C CA . VAL A 1 128 ? -10.820 -8.573 0.021 1.00 94.94 128 VAL A CA 1
ATOM 977 C C . VAL A 1 128 ? -10.324 -8.779 -1.404 1.00 94.94 128 VAL A C 1
ATOM 979 O O . VAL A 1 128 ? -9.985 -9.903 -1.780 1.00 94.94 128 VAL A O 1
ATOM 982 N N . VAL A 1 129 ? -10.289 -7.711 -2.198 1.00 94.31 129 VAL A N 1
ATOM 983 C CA . VAL A 1 129 ? -9.778 -7.751 -3.578 1.00 94.31 129 VAL A CA 1
ATOM 984 C C . VAL A 1 129 ? -8.333 -7.254 -3.651 1.00 94.31 129 VAL A C 1
ATOM 986 O O . VAL A 1 129 ? -7.840 -6.590 -2.738 1.00 94.31 129 VAL A O 1
ATOM 989 N N . SER A 1 130 ? -7.635 -7.581 -4.741 1.00 93.75 130 SER A N 1
ATOM 990 C CA . SER A 1 130 ? -6.296 -7.040 -4.990 1.00 93.75 130 SER A CA 1
ATOM 991 C C . SER A 1 130 ? -6.381 -5.559 -5.343 1.00 93.75 130 SER A C 1
ATOM 993 O O . SER A 1 130 ? -7.210 -5.178 -6.164 1.00 93.75 130 SER A O 1
ATOM 995 N N . ALA A 1 131 ? -5.492 -4.742 -4.774 1.00 92.75 131 ALA A N 1
ATOM 996 C CA . ALA A 1 131 ? -5.445 -3.318 -5.097 1.00 92.75 131 ALA A CA 1
ATOM 997 C C . ALA A 1 131 ? -4.937 -3.046 -6.517 1.00 92.75 131 ALA A C 1
ATOM 999 O O . ALA A 1 131 ? -5.373 -2.099 -7.155 1.00 92.75 131 ALA A O 1
ATOM 1000 N N . PHE A 1 132 ? -4.007 -3.873 -7.001 1.00 91.25 132 PHE A N 1
ATOM 1001 C CA . PHE A 1 132 ? -3.377 -3.739 -8.312 1.00 91.25 132 PHE A CA 1
ATOM 1002 C C . PHE A 1 132 ? -3.284 -5.103 -8.997 1.00 91.25 132 PHE A C 1
ATOM 1004 O O . PHE A 1 132 ? -3.256 -6.149 -8.337 1.00 91.25 132 PHE A O 1
ATOM 1011 N N . ALA A 1 133 ? -3.166 -5.102 -10.324 1.00 88.75 133 ALA A N 1
ATOM 1012 C CA . ALA A 1 133 ? -2.772 -6.298 -11.058 1.00 88.75 133 ALA A CA 1
ATOM 1013 C C . ALA A 1 133 ? -1.323 -6.679 -10.710 1.00 88.75 133 ALA A C 1
ATOM 1015 O O . ALA A 1 133 ? -0.429 -5.832 -10.684 1.00 88.75 133 ALA A O 1
ATOM 1016 N N . GLY A 1 134 ? -1.069 -7.960 -10.454 1.00 86.44 134 GLY A N 1
ATOM 1017 C CA . GLY A 1 134 ? 0.263 -8.411 -10.071 1.00 86.44 134 GLY A CA 1
ATOM 1018 C C . GLY A 1 134 ? 0.341 -9.903 -9.785 1.00 86.44 134 GLY A C 1
ATOM 1019 O O . GLY A 1 134 ? -0.600 -10.657 -10.023 1.00 86.44 134 GLY A O 1
ATOM 1020 N N . ARG A 1 135 ? 1.496 -10.324 -9.270 1.00 83.06 135 ARG A N 1
ATOM 1021 C CA . ARG A 1 135 ? 1.764 -11.698 -8.839 1.00 83.06 135 ARG A CA 1
ATOM 1022 C C . ARG A 1 135 ? 2.009 -11.712 -7.333 1.00 83.06 135 ARG A C 1
ATOM 1024 O O . ARG A 1 135 ? 2.824 -10.927 -6.854 1.00 83.06 13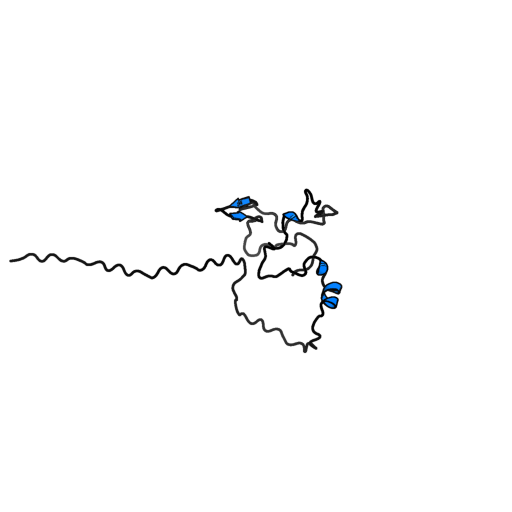5 ARG A O 1
ATOM 1031 N N . VAL A 1 136 ? 1.336 -12.621 -6.624 1.00 83.81 136 VAL A N 1
ATOM 1032 C CA . VAL A 1 136 ? 1.574 -12.882 -5.194 1.00 83.81 136 VAL A CA 1
ATOM 1033 C C . VAL A 1 136 ? 3.005 -13.391 -5.008 1.00 83.81 136 VAL A C 1
ATOM 1035 O O . VAL A 1 136 ? 3.490 -14.179 -5.8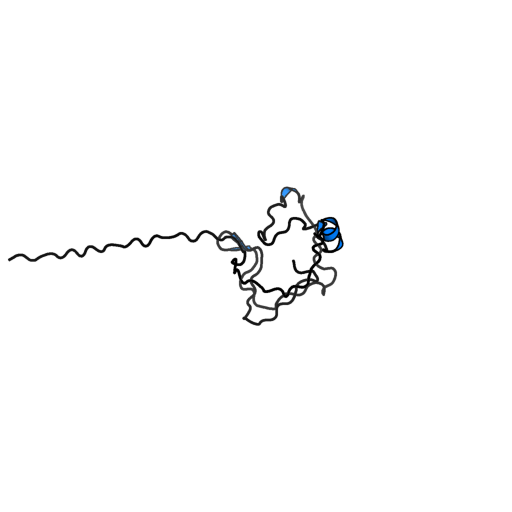27 1.00 83.81 136 VAL A O 1
ATOM 1038 N N . ARG A 1 137 ? 3.685 -12.907 -3.970 1.00 74.94 137 ARG A N 1
ATOM 1039 C CA . ARG A 1 137 ? 5.062 -13.268 -3.634 1.00 74.94 137 ARG A CA 1
ATOM 1040 C C . ARG A 1 137 ? 5.161 -13.763 -2.209 1.00 74.94 137 ARG A C 1
ATOM 1042 O O . ARG A 1 137 ? 4.396 -13.235 -1.375 1.00 74.94 137 ARG A O 1
#